Protein AF-A0AAQ3MRD7-F1 (afdb_monomer_lite)

Radius of gyration: 14.27 Å; chains: 1; bounding box: 32×30×42 Å

Secondary structure (DSSP, 8-state):
-PPPPPPEEEEETTGGG-GGG-TT-EE---HHHIIIIISHHHHHHHHTT-SEEEEPSSEETTEETTT-HIIIIIIIIIIS---SPEE--SS------------

Foldseek 3Di:
DDDDDAAEADAPWCQCQADVRDGLEEREDDPVCRCVPTVVVVLVCVVVPHQEYHYGSHHYPNHGRVPPCCCVCVPVCPVSVPPHDYDHDPDDDDDDDPDDDDD

Sequence (103 aa):
MALPVAACAKHYVGDGGTNKGINENNTLINYNGLLGIHMPAYYNSIIKGVSTVMISYSSWNGEKMHANRKLITGYLKNKLRFRVKFCLFSSIILILTRTSQNK

Structure (mmCIF, N/CA/C/O backbone):
data_AF-A0AAQ3MRD7-F1
#
_entry.id   AF-A0AAQ3MRD7-F1
#
loop_
_atom_site.group_PDB
_atom_site.id
_atom_site.type_symbol
_atom_site.label_atom_id
_atom_site.label_alt_id
_atom_site.label_comp_id
_atom_site.label_asym_id
_atom_site.label_entity_id
_atom_site.label_seq_id
_atom_site.pdbx_PDB_ins_code
_atom_site.Cartn_x
_atom_site.Cartn_y
_atom_site.Cartn_z
_atom_site.occupancy
_atom_site.B_iso_or_equiv
_atom_site.auth_seq_id
_atom_site.auth_comp_id
_atom_site.auth_asym_id
_atom_site.auth_atom_id
_atom_site.pdbx_PDB_model_num
ATOM 1 N N . MET A 1 1 ? -3.401 -20.681 28.708 1.00 38.22 1 MET A N 1
ATOM 2 C CA . MET A 1 1 ? -4.000 -19.482 28.082 1.00 38.22 1 MET A CA 1
ATOM 3 C C . MET A 1 1 ? -2.943 -18.885 27.163 1.00 38.22 1 MET A C 1
ATOM 5 O O . MET A 1 1 ? -1.906 -18.474 27.664 1.00 38.22 1 MET A O 1
ATOM 9 N N . ALA A 1 2 ? -3.119 -18.953 25.843 1.00 54.66 2 ALA A N 1
ATOM 10 C CA . ALA A 1 2 ? -2.165 -18.355 24.909 1.00 54.66 2 ALA A CA 1
ATOM 11 C C . ALA A 1 2 ? -2.421 -16.846 24.825 1.00 54.66 2 ALA A C 1
ATOM 13 O O . ALA A 1 2 ? -3.573 -16.422 24.726 1.00 54.66 2 ALA A O 1
ATOM 14 N N . LEU A 1 3 ? -1.362 -16.039 24.881 1.00 58.38 3 LEU A N 1
ATOM 15 C CA . LEU A 1 3 ? -1.472 -14.608 24.612 1.00 58.38 3 LEU A CA 1
ATOM 16 C C . LEU A 1 3 ? -1.828 -14.411 23.127 1.00 58.38 3 LEU A C 1
ATOM 18 O O . LEU A 1 3 ? -1.221 -15.063 22.274 1.00 58.38 3 LEU A O 1
ATOM 22 N N . PRO A 1 4 ? -2.792 -13.538 22.792 1.00 72.94 4 PRO A N 1
ATOM 23 C CA . PRO A 1 4 ? -3.137 -13.279 21.401 1.00 72.94 4 PRO A CA 1
ATOM 24 C C . PRO A 1 4 ? -1.965 -12.601 20.678 1.00 72.94 4 PRO A C 1
ATOM 26 O O . PRO A 1 4 ? -1.366 -11.652 21.187 1.00 72.94 4 PRO A O 1
ATOM 29 N N . VAL A 1 5 ? -1.646 -13.091 19.478 1.00 76.75 5 VAL A N 1
ATOM 30 C CA . VAL A 1 5 ? -0.571 -12.561 18.627 1.00 76.75 5 VAL A CA 1
ATOM 31 C C . VAL A 1 5 ? -1.120 -11.428 17.760 1.00 76.75 5 VAL A C 1
ATOM 33 O O . VAL A 1 5 ? -2.152 -11.580 17.107 1.00 76.75 5 VAL A O 1
ATOM 36 N N . ALA A 1 6 ? -0.434 -10.283 17.744 1.00 80.94 6 ALA A N 1
ATOM 37 C CA . ALA A 1 6 ? -0.812 -9.146 16.909 1.00 80.94 6 ALA A CA 1
ATOM 38 C C . ALA A 1 6 ? -0.477 -9.407 15.431 1.00 80.94 6 ALA A C 1
ATOM 40 O O . ALA A 1 6 ? 0.646 -9.784 15.095 1.00 80.94 6 ALA A O 1
ATOM 41 N N . ALA A 1 7 ? -1.440 -9.167 14.539 1.00 81.31 7 ALA A N 1
ATOM 42 C CA . ALA A 1 7 ? -1.245 -9.325 13.100 1.00 81.31 7 ALA A CA 1
ATOM 43 C C . ALA A 1 7 ? -0.651 -8.055 12.460 1.00 81.31 7 ALA A C 1
ATOM 45 O O . ALA A 1 7 ? -1.001 -6.929 12.833 1.00 81.31 7 ALA A O 1
ATOM 46 N N . CYS A 1 8 ? 0.212 -8.244 11.458 1.00 83.38 8 CYS A N 1
ATOM 47 C CA . CYS A 1 8 ? 0.826 -7.174 10.671 1.00 83.38 8 CYS A CA 1
ATOM 48 C C . CYS A 1 8 ? 0.619 -7.422 9.171 1.00 83.38 8 CYS A C 1
ATOM 50 O O . CYS A 1 8 ? 1.060 -8.446 8.651 1.00 83.38 8 CYS A O 1
ATOM 52 N N . ALA A 1 9 ? -0.027 -6.490 8.467 1.00 86.19 9 ALA A N 1
ATOM 53 C CA . ALA A 1 9 ? -0.153 -6.546 7.012 1.00 86.19 9 ALA A CA 1
ATOM 54 C C . ALA A 1 9 ? 1.075 -5.898 6.362 1.00 86.19 9 ALA A C 1
ATOM 56 O O . ALA A 1 9 ? 1.417 -4.755 6.664 1.00 86.19 9 ALA A O 1
ATOM 57 N N . LYS A 1 10 ? 1.733 -6.613 5.452 1.00 85.50 10 LYS A N 1
ATOM 58 C CA . LYS A 1 10 ? 2.975 -6.177 4.804 1.00 85.50 10 LYS A CA 1
ATOM 59 C C . LYS A 1 10 ? 3.053 -6.699 3.362 1.00 85.50 10 LYS A C 1
ATOM 61 O O . LYS A 1 10 ? 2.400 -7.690 3.062 1.00 85.50 10 LYS A O 1
ATOM 66 N N . HIS A 1 11 ? 3.760 -6.063 2.430 1.00 88.56 11 HIS A N 1
ATOM 67 C CA . HIS A 1 11 ? 4.411 -4.747 2.508 1.00 88.56 11 HIS A CA 1
ATOM 68 C C . HIS A 1 11 ? 3.598 -3.700 1.725 1.00 88.56 11 HIS A C 1
ATOM 70 O O . HIS A 1 11 ? 3.464 -3.780 0.505 1.00 88.56 11 HIS A O 1
ATOM 76 N N . TYR A 1 12 ? 3.017 -2.729 2.428 1.00 81.94 12 TYR A N 1
ATOM 77 C CA . TYR A 1 12 ? 2.112 -1.730 1.859 1.00 81.94 12 TYR A CA 1
ATOM 78 C C . TYR A 1 12 ? 2.869 -0.679 1.031 1.00 81.94 12 TYR A C 1
ATOM 80 O O . TYR A 1 12 ? 3.669 0.067 1.580 1.00 81.94 12 TYR A O 1
ATOM 88 N N . VAL A 1 13 ? 2.648 -0.511 -0.268 1.00 85.69 13 VAL A N 1
ATOM 89 C CA . VAL A 1 13 ? 1.825 -1.288 -1.206 1.00 85.69 13 VAL A CA 1
ATOM 90 C C . VAL A 1 13 ? 2.619 -1.435 -2.502 1.00 85.69 13 VAL A C 1
ATOM 92 O O . VAL A 1 13 ? 3.429 -0.571 -2.827 1.00 85.69 13 VAL A O 1
ATOM 95 N N . GLY A 1 14 ? 2.379 -2.512 -3.248 1.00 85.00 14 GLY A N 1
ATOM 96 C CA . GLY A 1 14 ? 2.983 -2.703 -4.570 1.00 85.00 14 GLY A CA 1
ATOM 97 C C . GLY A 1 14 ? 4.379 -3.323 -4.556 1.00 85.00 14 GLY A C 1
ATOM 98 O O . GLY A 1 14 ? 5.011 -3.374 -5.602 1.00 85.00 14 GLY A O 1
ATOM 99 N N . ASP A 1 15 ? 4.837 -3.838 -3.415 1.00 85.25 15 ASP A N 1
ATOM 100 C CA . ASP A 1 15 ? 6.144 -4.498 -3.268 1.00 85.25 15 ASP A CA 1
ATOM 101 C C . ASP A 1 15 ? 6.314 -5.719 -4.189 1.00 85.25 15 ASP A C 1
ATOM 103 O O . ASP A 1 15 ? 7.389 -5.970 -4.713 1.00 85.25 15 ASP A O 1
ATOM 107 N N . GLY A 1 16 ? 5.226 -6.448 -4.456 1.00 83.00 16 GLY A N 1
ATOM 108 C CA . GLY A 1 16 ? 5.225 -7.577 -5.395 1.00 83.00 16 GLY A CA 1
ATOM 109 C C . GLY A 1 16 ? 5.116 -7.185 -6.874 1.00 83.00 16 GLY A C 1
ATOM 110 O O . GLY A 1 16 ? 5.063 -8.066 -7.723 1.00 83.00 16 GLY A O 1
ATOM 111 N N . GLY A 1 17 ? 5.013 -5.890 -7.190 1.00 84.81 17 GLY A N 1
ATOM 112 C CA . GLY A 1 17 ? 4.843 -5.369 -8.552 1.00 84.81 17 GLY A CA 1
ATOM 113 C C . GLY A 1 17 ? 6.090 -4.686 -9.115 1.00 84.81 17 GLY A C 1
ATOM 114 O O . GLY A 1 17 ? 5.980 -3.921 -10.075 1.00 84.81 17 GLY A O 1
ATOM 115 N N . THR A 1 18 ? 7.259 -4.887 -8.503 1.00 87.62 18 THR A N 1
ATOM 116 C CA . THR A 1 18 ? 8.478 -4.186 -8.908 1.00 87.62 18 THR A CA 1
ATOM 117 C C . THR A 1 18 ? 8.883 -4.533 -10.337 1.00 87.62 18 THR A C 1
ATOM 119 O O . THR A 1 18 ? 8.753 -5.666 -10.808 1.00 87.62 18 THR A O 1
ATOM 122 N N . ASN A 1 19 ? 9.406 -3.537 -11.053 1.00 86.06 19 ASN A N 1
ATOM 123 C CA . ASN A 1 19 ? 9.860 -3.724 -12.422 1.00 86.06 19 ASN A CA 1
ATOM 124 C C . ASN A 1 19 ? 10.938 -4.819 -12.481 1.00 86.06 19 ASN A C 1
ATOM 126 O O . ASN A 1 19 ? 11.934 -4.762 -11.753 1.00 86.06 19 ASN A O 1
ATOM 130 N N . LYS A 1 20 ? 10.733 -5.804 -13.364 1.00 85.81 20 LYS A N 1
ATOM 131 C CA . LYS A 1 20 ? 11.594 -6.989 -13.534 1.00 85.81 20 LYS A CA 1
ATOM 132 C C . LYS A 1 20 ? 11.747 -7.864 -12.274 1.00 85.81 20 LYS A C 1
ATOM 134 O O . LYS A 1 20 ? 12.678 -8.659 -12.216 1.00 85.81 20 LYS A O 1
ATOM 139 N N . GLY A 1 21 ? 10.869 -7.722 -11.275 1.00 82.62 21 GLY A N 1
ATOM 140 C CA . GLY A 1 21 ? 10.906 -8.520 -10.042 1.00 82.62 21 GLY A CA 1
ATOM 141 C C . GLY A 1 21 ? 12.113 -8.238 -9.144 1.00 82.62 21 GLY A C 1
ATOM 142 O O . GLY A 1 21 ? 12.494 -9.078 -8.333 1.00 82.62 21 GLY A O 1
ATOM 143 N N . ILE A 1 22 ? 12.746 -7.074 -9.297 1.00 85.19 22 ILE A N 1
ATOM 144 C CA . ILE A 1 22 ? 13.902 -6.689 -8.485 1.00 85.19 22 ILE A CA 1
ATOM 145 C C . ILE A 1 22 ? 13.398 -6.212 -7.118 1.00 85.19 22 ILE A C 1
ATOM 147 O O . ILE A 1 22 ? 12.538 -5.330 -7.050 1.00 85.19 22 ILE A O 1
ATOM 151 N N . ASN A 1 23 ? 13.926 -6.786 -6.037 1.00 82.62 23 ASN A N 1
ATOM 152 C CA . ASN A 1 23 ? 13.555 -6.412 -4.671 1.00 82.62 23 ASN A CA 1
ATOM 153 C C . ASN A 1 23 ? 13.818 -4.915 -4.407 1.00 82.62 23 ASN A C 1
ATOM 155 O O . ASN A 1 23 ? 14.811 -4.373 -4.891 1.00 82.62 23 ASN A O 1
ATOM 159 N N . GLU A 1 24 ? 12.929 -4.251 -3.661 1.00 80.44 24 GLU A N 1
ATOM 160 C CA . GLU A 1 24 ? 13.025 -2.827 -3.264 1.00 80.44 24 GLU A CA 1
ATOM 161 C C . GLU A 1 24 ? 13.093 -1.809 -4.420 1.00 80.44 24 GLU A C 1
ATOM 163 O O . GLU A 1 24 ? 13.362 -0.614 -4.218 1.00 80.44 24 GLU A O 1
ATOM 168 N N . ASN A 1 25 ? 12.832 -2.269 -5.644 1.00 88.44 25 ASN A N 1
ATOM 169 C CA . ASN A 1 25 ? 12.892 -1.453 -6.845 1.00 88.44 25 ASN A CA 1
ATOM 170 C C . ASN A 1 25 ? 11.593 -0.648 -7.041 1.00 88.44 25 ASN A C 1
ATOM 172 O O . ASN A 1 25 ? 10.800 -0.436 -6.125 1.00 88.44 25 ASN A O 1
ATOM 176 N N . AS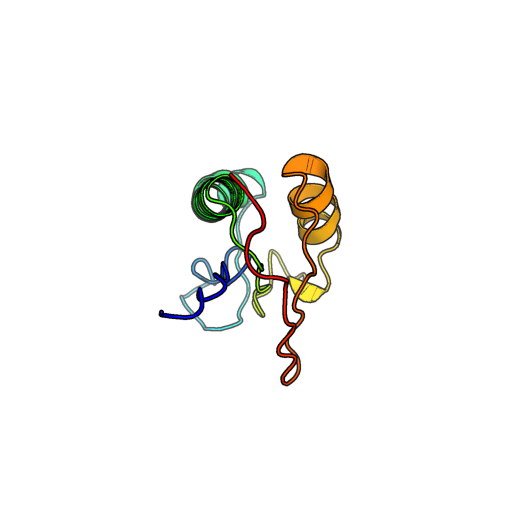N A 1 26 ? 11.395 -0.129 -8.247 1.00 89.25 26 ASN A N 1
ATOM 177 C CA . ASN A 1 26 ? 10.280 0.721 -8.603 1.00 89.25 26 ASN A CA 1
ATOM 178 C C . ASN A 1 26 ? 9.129 -0.083 -9.217 1.00 89.25 26 ASN A C 1
ATOM 180 O O . ASN A 1 26 ? 9.304 -0.778 -10.220 1.00 89.25 26 ASN A O 1
ATOM 184 N N . THR A 1 27 ? 7.943 0.072 -8.650 1.00 90.12 27 THR A N 1
ATOM 185 C CA . THR A 1 27 ? 6.680 -0.443 -9.167 1.00 90.12 27 THR A CA 1
ATOM 186 C C . THR A 1 27 ? 6.080 0.599 -10.104 1.00 90.12 27 THR A C 1
ATOM 188 O O . THR A 1 27 ? 5.665 1.681 -9.679 1.00 90.12 27 THR A O 1
ATOM 191 N N . LEU A 1 28 ? 6.077 0.279 -11.399 1.00 90.56 28 LEU A N 1
ATOM 192 C CA . LEU A 1 28 ? 5.609 1.149 -12.479 1.00 90.56 28 LEU A CA 1
ATOM 193 C C . LEU A 1 28 ? 4.173 0.782 -12.843 1.00 90.56 28 LEU A C 1
ATOM 195 O O . LEU A 1 28 ? 3.926 -0.064 -13.699 1.00 90.56 28 LEU A O 1
ATOM 199 N N . ILE A 1 29 ? 3.218 1.400 -12.158 1.00 90.56 29 ILE A N 1
ATOM 200 C CA . ILE A 1 29 ? 1.795 1.139 -12.375 1.00 90.56 29 ILE A CA 1
ATOM 201 C C . ILE A 1 29 ? 0.986 2.415 -12.166 1.00 90.56 29 ILE A C 1
ATOM 203 O O . ILE A 1 29 ? 1.321 3.266 -11.335 1.00 90.56 29 ILE A O 1
ATOM 207 N N . ASN A 1 30 ? -0.102 2.559 -12.916 1.00 91.31 30 ASN A N 1
ATOM 208 C CA . ASN A 1 30 ? -1.053 3.642 -12.703 1.00 91.31 30 ASN A CA 1
ATOM 209 C C . ASN A 1 30 ? -1.776 3.484 -11.350 1.00 91.31 30 ASN A C 1
ATOM 211 O O . ASN A 1 30 ? -1.813 2.411 -10.749 1.00 91.31 30 ASN A O 1
ATOM 215 N N . TYR A 1 31 ? -2.374 4.570 -10.860 1.00 88.81 31 TYR A N 1
ATOM 216 C CA . TYR A 1 31 ? -3.074 4.564 -9.572 1.00 88.81 31 TYR A CA 1
ATOM 217 C C . TYR A 1 31 ? -4.210 3.529 -9.530 1.00 88.81 31 TYR A C 1
ATOM 219 O O . TYR A 1 31 ? -4.333 2.782 -8.563 1.00 88.81 31 TYR A O 1
ATOM 227 N N . ASN A 1 32 ? -4.997 3.429 -10.605 1.00 89.81 32 ASN A N 1
ATOM 228 C CA . ASN A 1 32 ? -6.104 2.476 -10.691 1.00 89.81 32 ASN A CA 1
ATOM 229 C C . ASN A 1 32 ? -5.625 1.019 -10.675 1.00 89.81 32 ASN A C 1
ATOM 231 O O . ASN A 1 32 ? -6.245 0.195 -10.014 1.00 89.81 32 ASN A O 1
ATOM 235 N N . GLY A 1 33 ? -4.5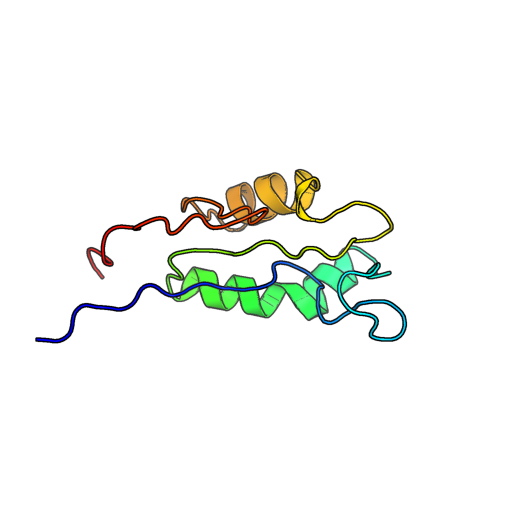18 0.699 -11.346 1.00 90.69 33 GLY A N 1
ATOM 236 C CA . GLY A 1 33 ? -3.918 -0.632 -11.319 1.00 90.69 33 GLY A CA 1
ATOM 237 C C . GLY A 1 33 ? -3.316 -0.957 -9.954 1.00 90.69 33 GLY A C 1
ATOM 238 O O . GLY A 1 33 ? -3.526 -2.057 -9.447 1.00 90.69 33 GLY A O 1
ATOM 239 N N . LEU A 1 34 ? -2.661 0.015 -9.304 1.00 90.19 34 LEU A N 1
ATOM 240 C CA . LEU A 1 34 ? -2.171 -0.139 -7.929 1.00 90.19 34 LEU A CA 1
ATOM 241 C C . LEU A 1 34 ? -3.326 -0.487 -6.979 1.00 90.19 34 LEU A C 1
ATOM 243 O O . LEU A 1 34 ? -3.224 -1.421 -6.182 1.00 90.19 34 LEU A O 1
ATOM 247 N N . LEU A 1 35 ? -4.435 0.250 -7.087 1.00 89.50 35 LEU A N 1
ATOM 248 C CA . LEU A 1 35 ? -5.630 0.018 -6.284 1.00 89.50 35 LEU A CA 1
ATOM 249 C C . LEU A 1 35 ? -6.354 -1.283 -6.641 1.00 89.50 35 LEU A C 1
ATOM 251 O O . LEU A 1 35 ? -6.871 -1.940 -5.748 1.00 89.50 35 LEU A O 1
ATOM 255 N N . GLY A 1 36 ? -6.403 -1.662 -7.913 1.00 89.62 36 GLY A N 1
ATOM 256 C CA . GLY A 1 36 ? -7.093 -2.873 -8.351 1.00 89.62 36 GLY A CA 1
ATOM 257 C C . GLY A 1 36 ? -6.353 -4.148 -7.958 1.00 89.62 36 GLY A C 1
ATOM 258 O O . GLY A 1 36 ? -6.969 -5.087 -7.467 1.00 89.62 36 GLY A O 1
ATOM 259 N N . ILE A 1 37 ? -5.031 -4.175 -8.138 1.00 90.12 37 ILE A N 1
ATOM 260 C CA . ILE A 1 37 ? -4.224 -5.389 -7.965 1.00 90.12 37 ILE A CA 1
ATOM 261 C C . ILE A 1 37 ? -3.711 -5.511 -6.528 1.00 90.12 37 ILE A C 1
ATOM 263 O O . ILE A 1 37 ? -3.830 -6.566 -5.909 1.00 90.12 37 ILE A O 1
ATOM 267 N N . HIS A 1 38 ? -3.145 -4.436 -5.972 1.00 89.81 38 HIS A N 1
ATOM 268 C CA . HIS A 1 38 ? -2.379 -4.521 -4.725 1.00 89.81 38 HIS A CA 1
ATOM 269 C C . HIS A 1 38 ? -3.150 -4.066 -3.481 1.00 89.81 38 HIS A C 1
ATOM 271 O O . HIS A 1 38 ? -2.782 -4.440 -2.370 1.00 89.81 38 HIS A O 1
ATOM 277 N N . MET A 1 39 ? -4.219 -3.280 -3.624 1.00 89.25 39 MET A N 1
ATOM 278 C CA . MET A 1 39 ? -4.983 -2.754 -2.485 1.00 89.25 39 MET A CA 1
ATOM 279 C C . MET A 1 39 ? -6.039 -3.696 -1.869 1.00 89.25 39 MET A C 1
ATOM 281 O O . MET A 1 39 ? -6.241 -3.594 -0.652 1.00 89.25 39 MET A O 1
ATOM 285 N N . PRO A 1 40 ? -6.710 -4.616 -2.601 1.00 89.75 40 PRO A N 1
ATOM 286 C CA . PRO A 1 40 ? -7.805 -5.411 -2.029 1.00 89.75 40 PRO A CA 1
ATOM 287 C C . PRO A 1 40 ? -7.381 -6.256 -0.822 1.00 89.75 40 PRO A C 1
ATOM 289 O O . PRO A 1 40 ? -8.136 -6.405 0.139 1.00 89.75 40 PRO A O 1
ATOM 292 N N . ALA A 1 41 ? -6.140 -6.750 -0.821 1.00 87.62 41 ALA A N 1
ATOM 293 C CA . ALA A 1 41 ? -5.587 -7.505 0.299 1.00 87.62 41 ALA A CA 1
ATOM 294 C C . ALA A 1 41 ? -5.512 -6.667 1.589 1.00 87.62 41 ALA A C 1
ATOM 296 O O . ALA A 1 41 ? -5.867 -7.151 2.667 1.00 87.62 41 ALA A O 1
ATOM 297 N N . TYR A 1 42 ? -5.113 -5.394 1.495 1.00 87.88 42 TYR A N 1
ATOM 298 C CA . TYR A 1 42 ? -5.048 -4.492 2.652 1.00 87.88 42 TYR A CA 1
ATOM 299 C C . TYR A 1 42 ? -6.430 -4.103 3.150 1.00 87.88 42 TYR A C 1
ATOM 301 O O . TYR A 1 42 ? -6.649 -4.079 4.358 1.00 87.88 42 TYR A O 1
ATOM 309 N N . TYR A 1 43 ? -7.370 -3.863 2.234 1.00 87.50 43 TYR A N 1
ATOM 310 C CA . TYR A 1 43 ? -8.765 -3.613 2.584 1.00 87.50 43 TYR A CA 1
ATOM 311 C C . TYR A 1 43 ? -9.339 -4.757 3.433 1.00 87.50 43 TYR A C 1
ATOM 313 O O . TYR A 1 43 ? -9.808 -4.532 4.549 1.00 87.50 43 TYR A O 1
ATOM 321 N N . ASN A 1 44 ? -9.186 -5.996 2.961 1.00 88.25 44 ASN A N 1
ATOM 322 C CA . ASN A 1 44 ? -9.635 -7.187 3.682 1.00 88.25 44 ASN A CA 1
ATOM 323 C C . ASN A 1 44 ? -8.919 -7.360 5.028 1.00 88.25 44 ASN A C 1
ATOM 325 O O . ASN A 1 44 ? -9.544 -7.729 6.020 1.00 88.25 44 ASN A O 1
ATOM 329 N N . SER A 1 45 ? -7.617 -7.06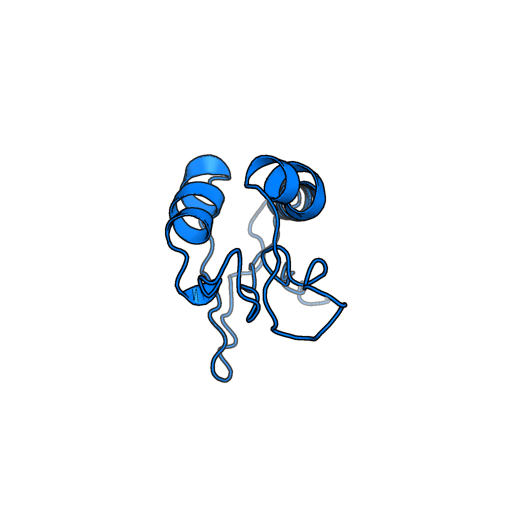9 5.083 1.00 85.94 45 SER A N 1
ATOM 330 C CA . SER A 1 45 ? -6.825 -7.173 6.315 1.00 85.94 45 SER A CA 1
ATOM 331 C C . SER A 1 45 ? -7.270 -6.159 7.372 1.00 85.94 45 SER A C 1
ATOM 333 O O . SER A 1 45 ? -7.350 -6.482 8.554 1.00 85.94 45 SER A O 1
ATOM 335 N N . ILE A 1 46 ? -7.608 -4.939 6.950 1.00 85.00 46 ILE A N 1
ATOM 336 C CA . ILE A 1 46 ? -8.101 -3.879 7.834 1.00 85.00 46 ILE A CA 1
ATOM 337 C C . ILE A 1 46 ? -9.496 -4.211 8.362 1.00 85.00 46 ILE A C 1
ATOM 339 O O . ILE A 1 46 ? -9.726 -4.065 9.559 1.00 85.00 46 ILE A O 1
ATOM 343 N N . ILE A 1 47 ? -10.398 -4.721 7.516 1.00 84.50 47 ILE A N 1
ATOM 344 C CA . ILE A 1 47 ? -11.730 -5.175 7.954 1.00 84.50 47 ILE A CA 1
ATOM 345 C C . ILE A 1 47 ? -11.621 -6.304 8.979 1.00 84.50 47 ILE A C 1
ATOM 347 O O . ILE A 1 47 ? -12.355 -6.313 9.962 1.00 84.50 47 ILE A O 1
ATOM 351 N N . LYS A 1 48 ? -10.675 -7.227 8.785 1.00 86.00 48 LYS A N 1
ATOM 352 C CA . LYS A 1 48 ? -10.391 -8.311 9.736 1.00 86.00 48 LYS A CA 1
ATOM 353 C C . LYS A 1 48 ? -9.704 -7.841 11.027 1.00 86.00 48 LYS A C 1
ATOM 355 O O . LYS A 1 48 ? -9.443 -8.666 11.894 1.00 86.00 48 LYS A O 1
ATOM 360 N N . GLY A 1 49 ? -9.410 -6.547 11.171 1.00 82.94 49 GLY A N 1
ATOM 361 C CA . GLY A 1 49 ? -8.855 -5.981 12.400 1.00 82.94 49 GLY A CA 1
ATOM 362 C C . GLY A 1 49 ? -7.343 -6.149 12.548 1.00 82.94 49 GLY A C 1
ATOM 363 O O . GLY A 1 49 ? -6.857 -6.336 13.663 1.00 82.94 49 GLY A O 1
ATOM 364 N N . VAL A 1 50 ? -6.578 -6.087 11.449 1.00 84.12 50 VAL A N 1
ATOM 365 C CA . VAL A 1 50 ? -5.109 -6.116 11.530 1.00 84.12 50 VAL A CA 1
ATOM 366 C C . VAL A 1 50 ? -4.588 -5.015 12.458 1.00 84.12 50 VAL A C 1
ATOM 368 O O . VAL A 1 50 ? -5.020 -3.863 12.399 1.00 84.12 50 VAL A O 1
ATOM 371 N N . SER A 1 51 ? -3.644 -5.366 13.329 1.00 82.00 51 SER A N 1
ATOM 372 C CA . SER A 1 51 ? -3.155 -4.446 14.356 1.00 82.00 51 SER A CA 1
ATOM 373 C C . SER A 1 51 ? -2.126 -3.459 13.811 1.00 82.00 51 SER A C 1
ATOM 375 O O . SER A 1 51 ? -2.007 -2.350 14.316 1.00 82.00 51 SER A O 1
ATOM 377 N N . THR A 1 52 ? -1.371 -3.824 12.775 1.00 82.56 52 THR A N 1
ATOM 378 C CA . THR A 1 52 ? -0.339 -2.954 12.191 1.00 82.56 52 THR A CA 1
ATOM 379 C C . THR A 1 52 ? -0.229 -3.136 10.679 1.00 82.56 52 THR A C 1
ATOM 381 O O . THR A 1 52 ? -0.596 -4.176 10.133 1.00 82.56 52 THR A O 1
ATOM 384 N N . VAL A 1 53 ? 0.293 -2.116 9.995 1.00 84.62 53 VAL A N 1
ATO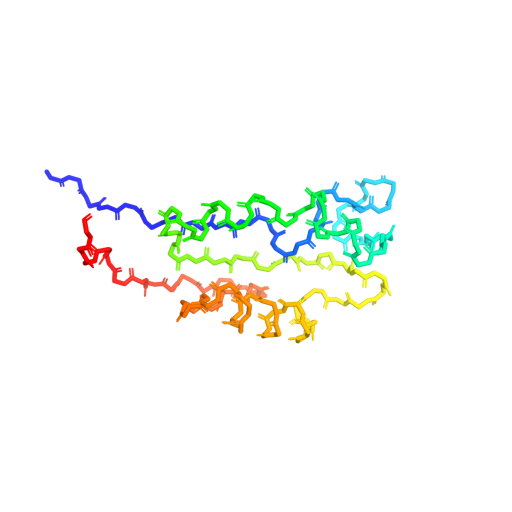M 385 C CA . VAL A 1 53 ? 0.642 -2.178 8.570 1.00 84.62 53 VAL A CA 1
ATOM 386 C C . VAL A 1 53 ? 2.097 -1.747 8.411 1.00 84.62 53 VAL A C 1
ATOM 388 O O . VAL A 1 53 ? 2.482 -0.673 8.881 1.00 84.62 53 VAL A O 1
ATOM 391 N N . MET A 1 54 ? 2.898 -2.586 7.759 1.00 85.88 54 MET A N 1
ATOM 392 C CA . MET A 1 54 ? 4.291 -2.312 7.421 1.00 85.88 54 MET A CA 1
ATOM 393 C C . MET A 1 54 ? 4.363 -1.762 6.001 1.00 85.88 54 MET A C 1
ATOM 395 O O . MET A 1 54 ? 3.860 -2.384 5.064 1.00 85.88 54 MET A O 1
ATOM 399 N N . ILE A 1 55 ? 4.978 -0.591 5.857 1.00 87.31 55 ILE A N 1
ATOM 400 C CA . ILE A 1 55 ? 5.158 0.077 4.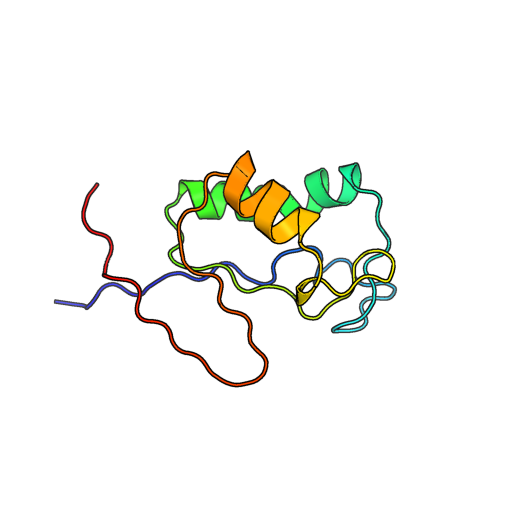565 1.00 87.31 55 ILE A CA 1
ATOM 401 C C . ILE A 1 55 ? 6.307 -0.597 3.800 1.00 87.31 55 ILE A C 1
ATOM 403 O O . ILE A 1 55 ? 7.287 -1.018 4.406 1.00 87.31 55 ILE A O 1
ATOM 407 N N . SER A 1 56 ? 6.154 -0.722 2.484 1.00 85.88 56 SER A N 1
ATOM 408 C CA . SER A 1 56 ? 7.155 -1.256 1.564 1.00 85.88 56 SER A CA 1
ATOM 409 C C . SER A 1 56 ? 8.333 -0.298 1.394 1.00 85.88 56 SER A C 1
ATOM 411 O O . SER A 1 56 ? 8.162 0.921 1.357 1.00 85.88 56 SER A O 1
ATOM 413 N N . TYR A 1 57 ? 9.522 -0.876 1.240 1.00 84.31 57 TYR A N 1
ATOM 414 C CA . TYR A 1 57 ? 10.749 -0.164 0.880 1.00 84.31 57 TYR A CA 1
ATOM 415 C C . TYR A 1 57 ? 10.832 0.194 -0.608 1.00 84.31 57 TYR A C 1
ATOM 417 O O . TYR A 1 57 ? 11.631 1.053 -1.008 1.00 84.31 57 TYR A O 1
ATOM 425 N N . SER A 1 58 ? 10.004 -0.454 -1.427 1.00 85.25 58 SER A N 1
ATOM 426 C CA . SER A 1 58 ? 9.925 -0.235 -2.863 1.00 85.25 58 SER A CA 1
ATOM 427 C C . SER A 1 58 ? 9.442 1.184 -3.183 1.00 85.25 58 SER A C 1
ATOM 429 O O . SER A 1 58 ? 8.796 1.869 -2.379 1.00 85.25 58 SER A O 1
ATOM 431 N N . SER A 1 59 ? 9.800 1.661 -4.370 1.00 89.88 59 SER A N 1
ATOM 432 C CA . SER A 1 59 ? 9.296 2.928 -4.902 1.00 89.88 59 SER A CA 1
ATOM 433 C C . SER A 1 59 ? 8.043 2.680 -5.736 1.00 89.88 59 SER A C 1
ATOM 435 O O . SER A 1 59 ? 7.914 1.638 -6.367 1.00 89.88 59 SER A O 1
ATOM 437 N N . TRP A 1 60 ? 7.131 3.643 -5.783 1.00 90.75 60 TRP A N 1
ATOM 438 C CA . TRP A 1 60 ? 6.029 3.667 -6.738 1.00 90.75 60 TRP A CA 1
ATOM 439 C C . TRP A 1 60 ? 6.192 4.874 -7.655 1.00 90.75 60 TRP A C 1
ATOM 441 O O . TRP A 1 60 ? 6.253 6.009 -7.184 1.00 90.75 60 TRP A O 1
ATOM 451 N N . ASN A 1 61 ? 6.295 4.632 -8.964 1.00 89.62 61 ASN A N 1
ATOM 452 C CA . ASN A 1 61 ? 6.543 5.662 -9.980 1.00 89.62 61 ASN A CA 1
ATOM 453 C C . ASN A 1 61 ? 7.686 6.639 -9.619 1.00 89.62 61 ASN A C 1
ATOM 455 O O . ASN A 1 61 ? 7.620 7.829 -9.912 1.00 89.62 61 ASN A O 1
ATOM 459 N N . GLY A 1 62 ? 8.745 6.127 -8.985 1.00 87.94 62 GLY A N 1
ATOM 460 C CA . GLY A 1 62 ? 9.927 6.894 -8.576 1.00 87.94 62 GLY A CA 1
ATOM 461 C C . GLY A 1 62 ? 9.859 7.493 -7.167 1.00 87.94 62 GLY A C 1
ATOM 462 O O . GLY A 1 62 ? 10.894 7.886 -6.637 1.00 87.94 62 GLY A O 1
ATOM 463 N N . GLU A 1 63 ? 8.696 7.504 -6.512 1.00 88.94 63 GLU A N 1
ATOM 464 C CA . GLU A 1 63 ? 8.543 7.993 -5.138 1.00 88.94 63 GLU A CA 1
ATOM 465 C C . GLU A 1 63 ? 8.640 6.835 -4.138 1.00 88.94 63 GLU A C 1
ATOM 467 O O . GLU A 1 63 ? 7.916 5.844 -4.243 1.00 88.94 63 GLU A O 1
ATOM 472 N N . LYS A 1 64 ? 9.514 6.947 -3.132 1.00 87.44 64 LYS A N 1
ATOM 473 C CA . LYS A 1 64 ? 9.622 5.929 -2.078 1.00 87.44 64 LYS A CA 1
ATOM 474 C C . LYS A 1 64 ? 8.326 5.840 -1.278 1.00 87.44 64 LYS A C 1
ATOM 476 O O . LYS A 1 64 ? 7.816 6.849 -0.790 1.00 87.44 64 LYS A O 1
ATOM 481 N N . MET A 1 65 ? 7.830 4.622 -1.067 1.00 86.19 65 MET A N 1
ATOM 482 C CA . MET A 1 65 ? 6.551 4.407 -0.390 1.00 86.19 65 MET A CA 1
ATOM 483 C C . MET A 1 65 ? 6.527 4.947 1.046 1.00 86.19 65 MET A C 1
ATOM 485 O O . MET A 1 65 ? 5.505 5.488 1.458 1.00 86.19 65 MET A O 1
ATOM 489 N N . HIS A 1 66 ? 7.653 4.919 1.769 1.00 85.12 66 HIS A N 1
ATOM 490 C CA . HIS A 1 66 ? 7.792 5.543 3.096 1.00 85.12 66 HIS A CA 1
ATOM 491 C C . HIS A 1 66 ? 7.567 7.062 3.106 1.00 85.12 66 HIS A C 1
ATOM 493 O O . HIS A 1 66 ? 7.076 7.600 4.098 1.00 85.12 66 HIS A O 1
ATOM 499 N N . ALA A 1 67 ? 7.906 7.749 2.014 1.00 84.50 67 ALA A N 1
ATOM 500 C CA . ALA A 1 67 ? 7.705 9.188 1.861 1.00 84.50 67 ALA A CA 1
ATOM 501 C C . ALA A 1 67 ? 6.329 9.529 1.257 1.00 84.50 67 ALA A C 1
ATOM 503 O O . ALA A 1 67 ? 5.884 10.676 1.340 1.00 84.50 67 ALA A O 1
ATOM 504 N N . ASN A 1 68 ? 5.618 8.537 0.705 1.00 86.19 68 ASN A N 1
ATOM 505 C CA . ASN A 1 68 ? 4.374 8.747 -0.023 1.00 86.19 68 ASN A CA 1
ATOM 506 C C . ASN A 1 68 ? 3.186 9.031 0.909 1.00 86.19 68 ASN A C 1
ATOM 508 O O . ASN A 1 68 ? 2.363 8.174 1.257 1.00 86.19 68 ASN A O 1
ATOM 512 N N . ARG A 1 69 ? 3.051 10.301 1.293 1.00 83.75 69 ARG A N 1
ATOM 513 C CA . ARG A 1 69 ? 2.006 10.763 2.213 1.00 83.75 69 ARG A CA 1
ATOM 514 C C . ARG A 1 69 ? 0.592 10.630 1.639 1.00 83.75 69 ARG A C 1
ATOM 516 O O . ARG A 1 69 ? -0.357 10.496 2.416 1.00 83.75 69 ARG A O 1
ATOM 523 N N . LYS A 1 70 ? 0.434 10.627 0.310 1.00 87.19 70 LYS A N 1
ATOM 524 C CA . LYS A 1 70 ? -0.870 10.445 -0.351 1.00 87.19 70 LYS A CA 1
ATOM 525 C C . LYS A 1 70 ? -1.423 9.044 -0.095 1.00 87.19 70 LYS A C 1
ATOM 527 O O . LYS A 1 70 ? -2.578 8.912 0.301 1.00 87.19 70 LYS A O 1
ATOM 532 N N . LEU A 1 71 ? -0.601 8.008 -0.246 1.00 86.12 71 LEU A N 1
ATOM 533 C CA . LEU A 1 71 ? -1.024 6.623 -0.023 1.00 86.12 71 LEU A CA 1
ATOM 534 C C . LEU A 1 71 ? -1.097 6.265 1.465 1.00 86.12 71 LEU A C 1
ATOM 536 O O . LEU A 1 71 ? -2.010 5.551 1.881 1.00 86.12 71 LEU A O 1
ATOM 540 N N . ILE A 1 72 ? -0.186 6.789 2.284 1.00 85.19 72 ILE A N 1
ATOM 541 C CA . ILE A 1 72 ? -0.156 6.526 3.729 1.00 85.19 72 ILE A CA 1
ATOM 542 C C . ILE A 1 72 ? -1.296 7.270 4.440 1.00 85.19 72 ILE A C 1
ATOM 544 O O . ILE A 1 72 ? -2.179 6.664 5.045 1.00 85.19 72 ILE A O 1
ATOM 548 N N . THR A 1 73 ? -1.307 8.599 4.376 1.00 82.88 73 THR A N 1
ATOM 549 C CA . THR A 1 73 ? -2.276 9.406 5.130 1.00 82.88 73 THR A CA 1
ATOM 550 C C . THR A 1 73 ? -3.577 9.574 4.354 1.00 82.88 73 THR A C 1
ATOM 552 O O . THR A 1 73 ? -4.657 9.413 4.918 1.00 82.88 73 THR A O 1
ATOM 555 N N . GLY A 1 74 ? -3.495 9.858 3.054 1.00 84.38 74 GLY A N 1
ATOM 556 C CA . GLY A 1 74 ? -4.683 10.079 2.229 1.00 84.38 74 GLY A CA 1
ATOM 557 C C . GLY A 1 74 ? -5.525 8.816 2.042 1.00 84.38 74 GLY A C 1
ATOM 558 O O . GLY A 1 74 ? -6.744 8.868 2.184 1.00 84.38 74 GLY A O 1
ATOM 559 N N . TYR A 1 75 ? -4.899 7.672 1.768 1.00 86.56 75 TYR A N 1
ATOM 560 C CA . TYR A 1 75 ? -5.640 6.429 1.556 1.00 86.56 75 TYR A CA 1
ATOM 561 C C . TYR A 1 75 ? -5.797 5.617 2.846 1.00 86.56 75 TYR A C 1
ATOM 563 O O . TYR A 1 75 ? -6.917 5.433 3.321 1.00 86.56 75 TYR A O 1
ATOM 571 N N . LEU A 1 76 ? -4.701 5.175 3.469 1.00 83.00 76 LEU A N 1
ATOM 572 C CA . LEU A 1 76 ? -4.801 4.255 4.607 1.00 83.00 76 LEU A CA 1
ATOM 573 C C . LEU A 1 76 ? -5.514 4.889 5.819 1.00 83.00 76 LEU A C 1
ATOM 575 O O . LEU A 1 76 ? -6.452 4.311 6.365 1.00 83.00 76 LEU A O 1
ATOM 579 N N . LYS A 1 77 ? -5.118 6.101 6.226 1.00 80.38 77 LYS A N 1
ATOM 580 C CA . LYS A 1 77 ? -5.756 6.781 7.369 1.00 80.38 77 LYS A CA 1
ATOM 581 C C . LYS A 1 77 ? -7.126 7.355 7.029 1.00 80.38 77 LYS A C 1
ATOM 583 O O . LYS A 1 77 ? -8.072 7.112 7.771 1.00 80.38 77 LYS A O 1
ATOM 588 N N . ASN A 1 78 ? -7.247 8.117 5.940 1.00 83.50 78 ASN A N 1
ATOM 589 C CA . ASN A 1 78 ? -8.490 8.848 5.678 1.00 83.50 78 ASN A CA 1
ATOM 590 C C . ASN A 1 78 ? -9.545 7.981 4.977 1.00 83.50 78 ASN A C 1
ATOM 592 O O . ASN A 1 78 ? -10.683 7.935 5.440 1.00 83.50 78 ASN A O 1
ATOM 596 N N . LYS A 1 79 ? -9.194 7.271 3.893 1.00 82.94 79 LYS A N 1
ATOM 597 C CA . LYS A 1 79 ? -10.156 6.431 3.151 1.00 82.94 79 LYS A CA 1
ATOM 598 C C . LYS A 1 79 ? -10.490 5.138 3.887 1.00 82.94 79 LYS A C 1
ATOM 600 O O . LYS A 1 79 ? -11.665 4.835 4.058 1.00 82.94 79 LYS A O 1
ATOM 605 N N . LEU A 1 80 ? -9.482 4.397 4.346 1.00 80.56 80 LEU A N 1
ATOM 606 C CA . LEU A 1 80 ? -9.694 3.119 5.040 1.00 80.56 80 LEU A CA 1
ATOM 607 C C . LEU A 1 80 ? -9.985 3.286 6.536 1.00 80.56 80 LEU A C 1
ATOM 609 O O . LEU A 1 80 ? -10.232 2.300 7.225 1.00 80.56 80 LEU A O 1
ATOM 613 N N . ARG A 1 81 ? -9.967 4.529 7.043 1.00 78.62 81 ARG A N 1
ATOM 614 C CA . ARG A 1 81 ? -10.198 4.875 8.456 1.00 78.62 81 ARG A CA 1
ATOM 615 C C . ARG A 1 81 ? -9.294 4.083 9.409 1.00 78.62 81 ARG A C 1
ATOM 617 O O . ARG A 1 81 ? -9.660 3.857 10.562 1.00 78.62 81 ARG A O 1
ATOM 624 N N . PHE A 1 82 ? -8.108 3.676 8.948 1.00 78.25 82 PHE A N 1
ATOM 625 C CA . PHE A 1 82 ? -7.162 2.922 9.757 1.00 78.25 82 PHE A CA 1
ATOM 626 C C . PHE A 1 82 ? -6.547 3.845 10.814 1.00 78.25 82 PHE A C 1
ATOM 628 O O . PHE A 1 82 ? -5.777 4.754 10.501 1.00 78.25 82 PHE A O 1
ATOM 635 N N . ARG A 1 83 ? -6.922 3.638 12.080 1.00 66.94 83 ARG A N 1
ATOM 636 C CA . ARG A 1 83 ? -6.500 4.477 13.217 1.00 66.94 83 ARG A CA 1
ATOM 637 C C . ARG A 1 83 ? -5.266 3.951 13.955 1.00 66.94 83 ARG A C 1
ATOM 639 O O . ARG A 1 83 ? -4.884 4.530 14.969 1.00 66.94 83 ARG A O 1
ATOM 646 N N . VAL A 1 84 ? -4.653 2.868 13.480 1.00 60.22 84 VAL A N 1
ATOM 647 C CA . VAL A 1 84 ? -3.550 2.204 14.190 1.00 60.22 84 VAL A CA 1
ATOM 648 C C . VAL A 1 84 ? -2.182 2.751 13.760 1.00 60.22 84 VAL A C 1
ATOM 650 O O . VAL A 1 84 ? -2.040 3.352 12.693 1.00 60.22 84 VAL A O 1
ATOM 653 N N . LYS A 1 85 ? -1.179 2.618 14.638 1.00 54.47 85 LYS A N 1
ATOM 654 C CA . LYS A 1 85 ? 0.167 3.189 14.464 1.00 54.47 85 LYS A CA 1
ATOM 655 C C . LYS A 1 85 ? 0.874 2.585 13.242 1.00 54.47 85 LYS A C 1
ATOM 657 O O . LYS A 1 85 ? 0.872 1.373 13.045 1.00 54.47 85 LYS A O 1
ATOM 662 N N . PHE A 1 86 ? 1.505 3.448 12.448 1.00 50.91 86 PHE A N 1
ATOM 663 C CA . PHE A 1 86 ? 2.389 3.047 11.356 1.00 50.91 86 PHE A CA 1
ATOM 664 C C . PHE A 1 86 ? 3.729 2.571 11.907 1.00 50.91 86 PHE A C 1
ATOM 666 O O . PHE A 1 86 ? 4.325 3.256 12.736 1.00 50.91 86 PHE A O 1
ATOM 673 N N . CYS A 1 87 ? 4.210 1.432 11.413 1.00 47.88 87 CYS A N 1
ATOM 674 C CA . CYS A 1 87 ? 5.562 0.962 11.675 1.00 47.88 87 CYS A CA 1
ATOM 675 C C . CYS A 1 87 ? 6.424 1.287 10.445 1.00 47.88 87 CYS A C 1
ATOM 677 O O . CYS A 1 87 ? 6.309 0.637 9.405 1.00 47.88 87 CYS A O 1
ATOM 679 N N . LEU A 1 88 ? 7.224 2.353 10.541 1.00 47.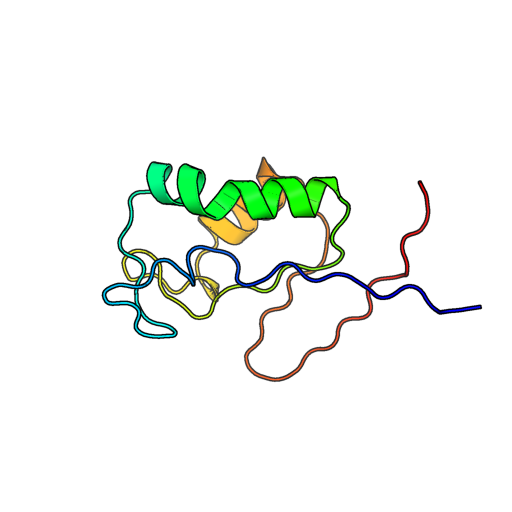50 88 LEU A N 1
ATOM 680 C CA . LEU A 1 88 ? 8.264 2.677 9.565 1.00 47.50 88 LEU A CA 1
ATOM 681 C C . LEU A 1 88 ? 9.532 1.949 10.008 1.00 47.50 88 LEU A C 1
ATOM 683 O O . LEU A 1 88 ? 10.149 2.336 10.997 1.00 47.50 88 LEU A O 1
ATOM 687 N N . PHE A 1 89 ? 9.897 0.875 9.314 1.00 47.06 89 PHE A N 1
ATOM 688 C CA . PHE A 1 89 ? 11.168 0.211 9.565 1.00 47.06 89 PHE A CA 1
ATOM 689 C C . PHE A 1 89 ? 12.275 0.992 8.841 1.00 47.06 89 PHE A C 1
ATOM 691 O O . PHE A 1 89 ? 12.249 1.158 7.629 1.00 47.06 89 PHE A O 1
ATOM 698 N N . SER A 1 90 ? 13.242 1.500 9.598 1.00 40.59 90 SER A N 1
ATOM 699 C CA . SER A 1 90 ? 14.618 1.695 9.113 1.00 40.59 90 SER A CA 1
ATOM 700 C C . SER A 1 90 ? 15.559 0.790 9.909 1.00 40.59 90 SER A C 1
ATOM 702 O O . SER A 1 90 ? 16.480 0.205 9.363 1.00 40.59 90 SER A O 1
ATOM 704 N N . SER A 1 91 ? 15.261 0.541 11.183 1.00 37.34 91 SER A N 1
ATOM 705 C CA . SER A 1 91 ? 15.836 -0.529 12.000 1.00 37.34 91 SER A CA 1
ATOM 706 C C . SER A 1 91 ? 14.918 -0.675 13.210 1.00 37.34 91 SER A C 1
ATOM 708 O O . SER A 1 91 ? 14.620 0.340 13.822 1.00 37.34 91 SER A O 1
ATOM 710 N N . ILE A 1 92 ? 14.404 -1.879 13.480 1.00 45.44 92 ILE A N 1
ATOM 711 C CA . ILE A 1 92 ? 13.676 -2.293 14.699 1.00 45.44 92 ILE A CA 1
ATOM 712 C C . ILE A 1 92 ? 12.811 -1.222 15.390 1.00 45.44 92 ILE A C 1
ATOM 714 O O . ILE A 1 92 ? 13.299 -0.352 16.095 1.00 45.44 92 ILE A O 1
ATOM 718 N N . ILE A 1 93 ? 11.486 -1.368 15.307 1.00 32.34 93 ILE A N 1
ATOM 719 C CA . ILE A 1 93 ? 10.595 -0.854 16.353 1.00 32.34 93 ILE A CA 1
ATOM 720 C C . ILE A 1 93 ? 9.382 -1.785 16.456 1.00 32.34 93 ILE A C 1
ATOM 722 O O . ILE A 1 93 ? 8.379 -1.709 15.746 1.00 32.34 93 ILE A O 1
ATOM 726 N N . LEU A 1 94 ? 9.552 -2.754 17.354 1.00 42.19 94 LEU A N 1
ATOM 727 C CA . LEU A 1 94 ? 8.478 -3.485 18.001 1.00 42.19 94 LEU A CA 1
ATOM 728 C C . LEU A 1 94 ? 7.563 -2.441 18.661 1.00 42.19 94 LEU A C 1
ATOM 730 O O . LEU A 1 94 ? 7.978 -1.766 19.600 1.00 42.19 94 LEU A O 1
ATOM 734 N N . ILE A 1 95 ? 6.333 -2.270 18.174 1.00 35.34 95 ILE A N 1
ATOM 735 C CA . ILE A 1 95 ? 5.319 -1.482 18.885 1.00 35.34 95 ILE A CA 1
ATOM 736 C C . ILE A 1 95 ? 4.189 -2.416 19.270 1.00 35.34 95 ILE A C 1
ATOM 738 O O . ILE A 1 95 ? 3.374 -2.816 18.442 1.00 35.34 95 ILE A O 1
ATOM 742 N N . LEU A 1 96 ? 4.165 -2.715 20.570 1.00 41.91 96 LEU A N 1
ATOM 743 C CA . LEU A 1 96 ? 3.001 -3.168 21.316 1.00 41.91 96 LEU A CA 1
ATOM 744 C C . LEU A 1 96 ? 1.779 -2.337 20.915 1.00 41.91 96 LEU A C 1
ATOM 746 O O . LEU A 1 96 ? 1.644 -1.166 21.279 1.00 41.91 96 LEU A O 1
ATOM 750 N N . THR A 1 97 ? 0.855 -2.957 20.198 1.00 33.25 97 THR A N 1
ATOM 751 C CA . THR A 1 97 ? -0.543 -2.545 20.231 1.00 33.25 97 THR A CA 1
ATOM 752 C C . THR A 1 97 ? -1.245 -3.455 21.217 1.00 33.25 97 THR A C 1
ATOM 754 O O . THR A 1 97 ? -1.155 -4.676 21.086 1.00 33.25 97 THR A O 1
ATOM 757 N N . ARG A 1 98 ? -1.910 -2.840 22.207 1.00 33.19 98 ARG A N 1
ATOM 758 C CA . ARG A 1 98 ? -2.910 -3.462 23.083 1.00 33.19 98 ARG A CA 1
ATOM 759 C C . ARG A 1 98 ? -3.603 -4.596 22.335 1.00 33.19 98 ARG A C 1
ATOM 761 O O . ARG A 1 98 ? -4.117 -4.380 21.236 1.00 33.19 98 ARG A O 1
ATOM 768 N N . THR A 1 99 ? -3.579 -5.773 22.949 1.00 34.16 99 THR A N 1
ATOM 769 C CA . THR A 1 99 ? -4.424 -6.899 22.580 1.00 34.16 99 THR A CA 1
ATOM 770 C C . THR A 1 99 ? -5.818 -6.380 22.253 1.00 34.16 99 THR A C 1
ATOM 772 O O . THR A 1 99 ? -6.346 -5.528 22.971 1.00 34.16 99 THR A O 1
ATOM 775 N N . SER A 1 100 ? -6.349 -6.843 21.121 1.00 38.69 100 SER A N 1
ATOM 776 C CA . SER A 1 100 ? -7.729 -6.639 20.694 1.00 38.69 100 SER A CA 1
ATOM 777 C C . SER A 1 100 ? -8.659 -6.623 21.912 1.00 38.69 100 SER A C 1
ATOM 779 O O . SER A 1 100 ? -8.884 -7.653 22.544 1.00 38.69 100 SER A O 1
ATOM 781 N N . GLN A 1 101 ? -9.131 -5.438 22.293 1.00 36.03 101 GLN A N 1
ATOM 782 C CA . GLN A 1 101 ? -10.285 -5.306 23.164 1.00 36.03 101 GLN A CA 1
ATOM 783 C C . GLN A 1 101 ? -11.496 -5.248 22.241 1.00 36.03 101 GLN A C 1
ATOM 785 O O . GLN A 1 101 ? -11.706 -4.247 21.561 1.00 36.03 101 GLN A O 1
ATOM 790 N N . ASN A 1 102 ? -12.255 -6.342 22.276 1.00 28.45 102 ASN A N 1
ATOM 791 C CA . ASN A 1 102 ? -13.664 -6.471 21.917 1.00 28.45 102 ASN A CA 1
ATOM 792 C C . ASN A 1 102 ? -14.080 -6.190 20.463 1.00 28.45 102 ASN A C 1
ATOM 794 O O . ASN A 1 102 ? -14.381 -5.056 20.085 1.00 28.45 102 ASN A O 1
ATOM 798 N N . LYS A 1 103 ? -14.315 -7.278 19.723 1.00 32.28 103 LYS A N 1
ATOM 799 C CA . LYS A 1 103 ? -15.690 -7.714 19.447 1.00 32.28 103 LYS A CA 1
ATOM 800 C C . LYS A 1 103 ? -15.764 -9.228 19.300 1.00 32.28 103 LYS A C 1
ATOM 802 O O . LYS A 1 103 ? -14.774 -9.794 18.789 1.00 32.28 103 LYS A O 1
#

pLDDT: mean 75.77, std 18.83, range [28.45, 91.31]

Organism: Vigna mungo (NCBI:txid3915)

InterPro domains:
  IPR001764 Glycoside hydrolase, family 3, N-terminal [PF00933] (4-82)
  IPR017853 Glycoside hydrolase superfamily [SSF51445] (4-82)
  IPR036962 Glycoside hydrolase, family 3, N-terminal domain superfamily [G3DSA:3.20.20.300] (2-85)
  IPR051915 Cellulose Degradation Glycosyl Hydrolase 3 [PTHR30620] (5-83)